Protein AF-A0A970H561-F1 (afdb_monomer_lite)

Foldseek 3Di:
DPPQQWDKDKDFPPFPDKDKDKDQPPVDPDPPRPIDIDIDGDDDDDDDPPDDDDTDMDMDTGHPVVVVVVVVVVHDD

Sequence (77 aa):
MDENHYGIGLYVPDTEILLAGIYMADRSKNSYAPSTSYVAPLRTFELKSFEPFEYSYIIAAGKVDEMRAIFNKHYVT

Secondary structure (DSSP, 8-state):
--TT-EEEEEE-TT--EEEEEEET------TT---EEEEEEE---PPPTT-------EEEEEEHHHHHHHHHHT---

Radius of gyration: 16.02 Å; chains: 1; bounding box: 29×30×45 Å

pLDDT: mean 84.52, std 10.71, range [49.5, 95.62]

Structure (mmCIF, N/CA/C/O backbone):
data_AF-A0A970H561-F1
#
_entry.id   AF-A0A970H561-F1
#
loop_
_atom_site.group_PDB
_atom_site.id
_atom_site.type_symbol
_atom_site.label_atom_id
_atom_site.label_alt_id
_atom_site.label_comp_id
_atom_site.label_asym_id
_atom_site.label_entity_id
_atom_site.label_seq_id
_atom_site.pdbx_PDB_ins_code
_atom_site.Cartn_x
_atom_site.Cartn_y
_atom_site.Cartn_z
_atom_site.occupancy
_atom_site.B_iso_or_equiv
_atom_site.auth_seq_id
_atom_site.auth_comp_id
_atom_site.auth_asym_id
_atom_site.auth_atom_id
_atom_site.pdbx_PDB_model_num
ATOM 1 N N . MET A 1 1 ? 7.320 -2.092 -17.441 1.00 49.50 1 MET A N 1
ATOM 2 C CA . MET A 1 1 ? 8.339 -2.534 -16.473 1.00 49.50 1 MET A CA 1
ATOM 3 C C . MET A 1 1 ? 9.638 -2.720 -17.224 1.00 49.50 1 MET A C 1
ATOM 5 O O . MET A 1 1 ? 9.580 -3.136 -18.374 1.00 49.50 1 MET A O 1
ATOM 9 N N . ASP A 1 2 ? 10.754 -2.341 -16.611 1.00 61.03 2 ASP A N 1
ATOM 10 C CA . ASP A 1 2 ? 12.089 -2.698 -17.098 1.00 61.03 2 ASP A CA 1
ATOM 11 C C . ASP A 1 2 ? 12.292 -4.224 -16.999 1.00 61.03 2 ASP A C 1
ATOM 13 O O . ASP A 1 2 ? 11.670 -4.868 -16.150 1.00 61.03 2 ASP A O 1
ATOM 17 N N . GLU A 1 3 ? 13.146 -4.798 -17.848 1.00 69.06 3 GLU A N 1
ATOM 18 C CA . GLU A 1 3 ? 13.444 -6.241 -17.908 1.00 69.06 3 GLU A CA 1
ATOM 19 C C . GLU A 1 3 ? 14.015 -6.774 -16.585 1.00 69.06 3 GLU A C 1
ATOM 21 O O . GLU A 1 3 ? 13.872 -7.950 -16.255 1.00 69.06 3 GLU A O 1
ATOM 26 N N . ASN A 1 4 ? 14.597 -5.888 -15.776 1.00 71.00 4 ASN A N 1
ATOM 27 C CA . ASN A 1 4 ? 15.141 -6.220 -14.464 1.00 71.00 4 ASN A CA 1
ATOM 28 C C . ASN A 1 4 ? 14.078 -6.356 -13.362 1.00 71.00 4 ASN A C 1
ATOM 30 O O . ASN A 1 4 ? 14.430 -6.697 -12.231 1.00 71.00 4 ASN A O 1
ATOM 34 N N . HIS A 1 5 ? 12.802 -6.067 -13.658 1.00 79.25 5 HIS A N 1
ATOM 35 C CA . HIS A 1 5 ? 11.690 -6.089 -12.697 1.00 79.25 5 HIS A CA 1
ATOM 36 C C . HIS A 1 5 ? 11.972 -5.305 -11.403 1.00 79.25 5 HIS A C 1
ATOM 38 O O . HIS A 1 5 ? 11.497 -5.676 -10.327 1.00 79.25 5 HIS A O 1
ATOM 44 N N . TYR A 1 6 ? 12.760 -4.233 -11.495 1.00 86.44 6 TYR A N 1
ATOM 45 C CA . TYR A 1 6 ? 13.055 -3.366 -10.362 1.00 86.44 6 TYR A CA 1
ATOM 46 C C . TYR A 1 6 ? 11.925 -2.353 -10.164 1.00 86.44 6 TYR A C 1
ATOM 48 O O . TYR A 1 6 ? 11.405 -1.793 -11.134 1.00 86.44 6 TYR A O 1
ATOM 56 N N . GLY A 1 7 ? 11.539 -2.102 -8.918 1.00 87.50 7 GLY A N 1
ATOM 57 C CA . GLY A 1 7 ? 10.485 -1.146 -8.610 1.00 87.50 7 GLY A CA 1
ATOM 58 C C . GLY A 1 7 ? 10.362 -0.840 -7.126 1.00 87.50 7 GLY A C 1
ATOM 59 O O . GLY A 1 7 ? 11.219 -1.212 -6.328 1.00 87.50 7 GLY A O 1
ATOM 60 N N . ILE A 1 8 ? 9.276 -0.147 -6.789 1.00 89.69 8 ILE A N 1
ATOM 61 C CA . ILE A 1 8 ? 8.856 0.144 -5.419 1.00 89.69 8 ILE A CA 1
ATOM 62 C C . ILE A 1 8 ? 7.549 -0.608 -5.173 1.00 89.69 8 ILE A C 1
ATOM 64 O O . ILE A 1 8 ? 6.617 -0.518 -5.974 1.00 89.69 8 ILE A O 1
ATOM 68 N N . GLY A 1 9 ? 7.486 -1.347 -4.073 1.00 90.31 9 GLY A N 1
ATOM 69 C CA . GLY A 1 9 ? 6.300 -2.038 -3.593 1.00 90.31 9 GLY A CA 1
ATOM 70 C C . GLY A 1 9 ? 5.793 -1.420 -2.295 1.00 90.31 9 GLY A C 1
ATOM 71 O O . GLY A 1 9 ? 6.579 -0.965 -1.464 1.00 90.31 9 GLY A O 1
ATOM 72 N N . LEU A 1 10 ? 4.474 -1.444 -2.124 1.00 92.12 10 LEU A N 1
ATOM 73 C CA . LEU A 1 10 ? 3.773 -1.011 -0.922 1.00 92.12 10 LEU A CA 1
ATOM 74 C C . LEU A 1 10 ? 2.938 -2.182 -0.404 1.00 92.12 10 LEU A C 1
ATOM 76 O O . LEU A 1 10 ? 2.137 -2.744 -1.149 1.00 92.12 10 LEU A O 1
ATOM 80 N N . TYR A 1 11 ? 3.112 -2.524 0.866 1.00 91.75 11 TYR A N 1
ATOM 81 C CA . TYR A 1 11 ? 2.289 -3.498 1.570 1.00 91.75 11 TYR A CA 1
ATOM 82 C C . TYR A 1 11 ? 1.599 -2.821 2.750 1.00 91.75 11 TYR A C 1
ATOM 84 O O . TYR A 1 11 ? 2.255 -2.203 3.590 1.00 91.75 11 TYR A O 1
ATOM 92 N N . VAL A 1 12 ? 0.275 -2.945 2.804 1.00 90.94 12 VAL A N 1
ATOM 93 C CA . VAL A 1 12 ? -0.551 -2.486 3.921 1.00 90.94 12 VAL A CA 1
ATOM 94 C C . VAL A 1 12 ? -1.442 -3.653 4.346 1.00 90.94 12 VAL A C 1
ATOM 96 O O . VAL A 1 12 ? -2.227 -4.122 3.518 1.00 90.94 12 VAL A O 1
ATOM 99 N N . PRO A 1 13 ? -1.321 -4.146 5.592 1.00 87.88 13 PRO A N 1
ATOM 100 C CA . PRO A 1 13 ? -2.151 -5.235 6.096 1.00 87.88 13 PRO A CA 1
ATOM 101 C C . PRO A 1 13 ? -3.650 -4.935 5.983 1.00 87.88 13 PRO A C 1
ATOM 103 O O . PRO A 1 13 ? -4.077 -3.780 6.108 1.00 87.88 13 PRO A O 1
ATOM 106 N N . ASP A 1 14 ? -4.436 -5.988 5.755 1.00 85.75 14 ASP A N 1
ATOM 107 C CA . ASP A 1 14 ? -5.908 -5.991 5.682 1.00 85.75 14 ASP A CA 1
ATOM 108 C C . ASP A 1 14 ? -6.503 -4.867 4.813 1.00 85.75 14 ASP A C 1
ATOM 110 O O . ASP A 1 14 ? -7.535 -4.275 5.128 1.00 85.75 14 ASP A O 1
ATOM 114 N N . THR A 1 15 ? -5.815 -4.523 3.724 1.00 87.44 15 THR A N 1
ATOM 115 C CA . THR A 1 15 ? -6.299 -3.559 2.735 1.00 87.44 15 THR A CA 1
ATOM 116 C C . THR A 1 15 ? -6.900 -4.299 1.552 1.00 87.44 15 THR A C 1
ATOM 118 O O . THR A 1 15 ? -6.216 -5.073 0.887 1.00 87.44 15 THR A O 1
ATOM 121 N N . GLU A 1 16 ? -8.164 -4.014 1.251 1.00 83.25 16 GLU A N 1
ATOM 122 C CA . GLU A 1 16 ? -8.877 -4.624 0.122 1.00 83.25 16 GLU A CA 1
ATOM 123 C C . GLU A 1 16 ? -8.786 -3.783 -1.155 1.00 83.25 16 GLU A C 1
ATOM 125 O O . GLU A 1 16 ? -8.832 -4.315 -2.264 1.00 83.25 16 GLU A O 1
ATOM 130 N N . ILE A 1 17 ? -8.652 -2.461 -1.011 1.00 89.38 17 ILE A N 1
ATOM 131 C CA . ILE A 1 17 ? -8.712 -1.518 -2.127 1.00 89.38 17 ILE A CA 1
ATOM 132 C C . ILE A 1 17 ? -7.390 -0.763 -2.226 1.00 89.38 17 ILE A C 1
ATOM 134 O O . ILE A 1 17 ? -6.968 -0.089 -1.290 1.00 89.38 17 ILE A O 1
ATOM 138 N N . LEU A 1 18 ? -6.763 -0.820 -3.400 1.00 88.81 18 LEU A N 1
ATOM 139 C CA . LEU A 1 18 ? -5.611 0.002 -3.757 1.00 88.81 18 LEU A CA 1
ATOM 140 C C . LEU A 1 18 ? -5.989 0.895 -4.939 1.00 88.81 18 LEU A C 1
ATOM 142 O O . LEU A 1 18 ? -6.253 0.402 -6.035 1.00 88.81 18 LEU A O 1
ATOM 146 N N . LEU A 1 19 ? -5.983 2.210 -4.733 1.00 91.06 19 LEU A N 1
ATOM 147 C CA . LEU A 1 19 ? -6.077 3.173 -5.825 1.00 91.06 19 LEU A CA 1
ATOM 148 C C . LEU A 1 19 ? -4.675 3.519 -6.320 1.00 91.06 19 LEU A C 1
ATOM 150 O O . LEU A 1 19 ? -3.770 3.757 -5.524 1.00 91.06 19 LEU A O 1
ATOM 154 N N . ALA A 1 20 ? -4.494 3.577 -7.635 1.00 89.19 20 ALA A N 1
ATOM 155 C CA . ALA A 1 20 ? -3.243 3.992 -8.256 1.00 89.19 20 ALA A CA 1
ATOM 156 C C . ALA A 1 20 ? -3.527 4.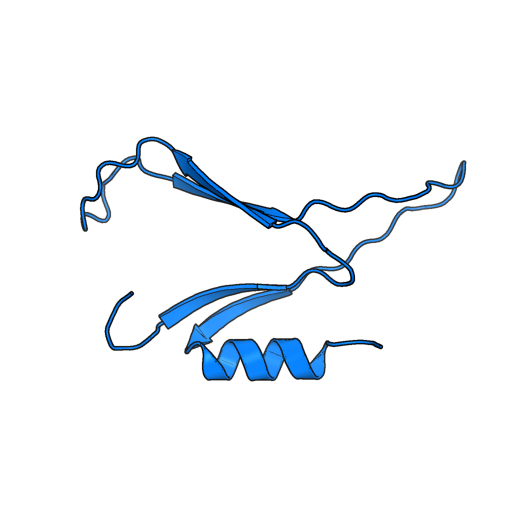952 -9.412 1.00 89.19 20 ALA A C 1
ATOM 158 O O . ALA A 1 20 ? -4.495 4.777 -10.154 1.00 89.19 20 ALA A O 1
ATOM 159 N N . GLY A 1 21 ? -2.682 5.966 -9.569 1.00 85.94 21 GLY A N 1
ATOM 160 C CA . GLY A 1 21 ? -2.843 6.980 -10.602 1.00 85.94 21 GLY A CA 1
ATOM 161 C C . GLY A 1 21 ? -1.539 7.692 -10.923 1.00 85.94 21 GLY A C 1
ATOM 162 O O . GLY A 1 21 ? -0.579 7.652 -10.155 1.00 85.94 21 GLY A O 1
ATOM 163 N N . ILE A 1 22 ? -1.508 8.349 -12.078 1.00 86.81 22 ILE A N 1
ATOM 164 C CA . ILE A 1 22 ? -0.363 9.141 -12.524 1.00 86.81 22 ILE A CA 1
ATOM 165 C C . ILE A 1 22 ? -0.885 10.526 -12.896 1.00 86.81 22 ILE A C 1
ATOM 167 O O . ILE A 1 22 ? -1.670 10.669 -13.835 1.00 86.81 22 ILE A O 1
ATOM 171 N N . TYR A 1 23 ? -0.463 11.544 -12.150 1.00 85.44 23 TYR A N 1
ATOM 172 C CA . TYR A 1 23 ? -0.733 12.934 -12.498 1.00 85.44 23 TYR A CA 1
ATOM 173 C C . TYR A 1 23 ? 0.132 13.329 -13.694 1.00 85.44 23 TYR A C 1
ATOM 175 O O . TYR A 1 23 ? 1.305 12.965 -13.731 1.00 85.44 23 TYR A O 1
ATOM 183 N N . MET A 1 24 ? -0.436 14.058 -14.661 1.00 83.62 24 MET A N 1
ATOM 184 C CA . MET A 1 24 ? 0.267 14.502 -15.876 1.00 83.62 24 MET A CA 1
ATOM 185 C C . MET A 1 24 ? 0.963 13.355 -16.624 1.00 83.62 24 MET A C 1
ATOM 187 O O . MET A 1 24 ? 2.098 13.490 -17.072 1.00 83.62 24 MET A O 1
ATOM 191 N N . ALA A 1 25 ? 0.286 12.207 -16.734 1.00 77.12 25 ALA A N 1
ATOM 192 C CA . ALA A 1 25 ? 0.805 11.038 -17.433 1.00 77.12 25 ALA A CA 1
ATOM 193 C C . ALA A 1 25 ? 1.085 11.364 -18.910 1.00 77.12 25 ALA A C 1
ATOM 195 O O . ALA A 1 25 ? 0.174 11.387 -19.735 1.00 77.12 25 ALA A O 1
ATOM 196 N N . ASP A 1 26 ? 2.350 11.582 -19.251 1.00 75.56 26 ASP A N 1
ATOM 197 C CA . ASP A 1 26 ? 2.791 11.891 -20.615 1.00 75.56 26 ASP A CA 1
ATOM 198 C C . ASP A 1 26 ? 3.274 10.640 -21.374 1.00 75.56 26 ASP A C 1
ATOM 200 O O . ASP A 1 26 ? 3.634 10.715 -22.549 1.00 75.56 26 ASP A O 1
ATOM 204 N N . ARG A 1 27 ? 3.261 9.473 -20.701 1.00 68.12 27 ARG A N 1
ATOM 205 C CA . ARG A 1 27 ? 3.809 8.182 -21.166 1.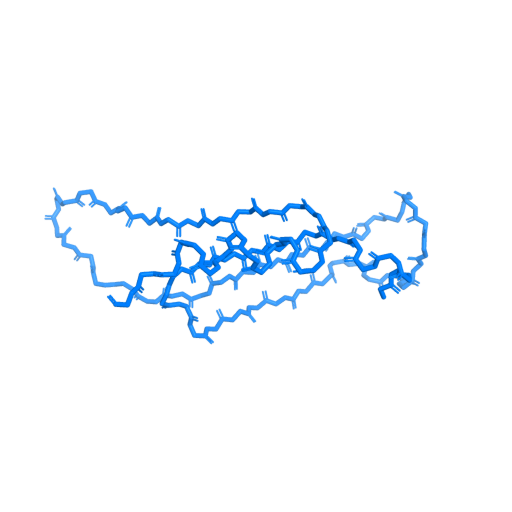00 68.12 27 ARG A CA 1
ATOM 206 C C . ARG A 1 27 ? 5.270 8.275 -21.627 1.00 68.12 27 ARG A C 1
ATOM 208 O O . ARG A 1 27 ? 5.746 7.377 -22.327 1.00 68.12 27 ARG A O 1
ATOM 215 N N . SER A 1 28 ? 5.981 9.336 -21.257 1.00 67.31 28 SER A N 1
ATOM 216 C CA . SER A 1 28 ? 7.378 9.510 -21.604 1.00 67.31 28 SER A CA 1
ATOM 217 C C . SER A 1 28 ? 8.248 8.652 -20.687 1.00 67.31 28 SER A C 1
ATOM 219 O O . SER A 1 28 ? 7.884 8.307 -19.563 1.00 67.31 28 SER A O 1
ATOM 221 N N . LYS A 1 29 ? 9.421 8.265 -21.188 1.00 66.06 29 LYS A N 1
ATOM 222 C CA . LYS A 1 29 ? 10.459 7.598 -20.389 1.00 66.06 29 LYS A CA 1
ATOM 223 C C . LYS A 1 29 ? 11.443 8.610 -19.789 1.00 66.06 29 LYS A C 1
ATOM 225 O O . LYS A 1 29 ? 12.505 8.219 -19.315 1.00 66.06 29 LYS A O 1
ATOM 230 N N . ASN A 1 30 ? 11.131 9.905 -19.868 1.00 68.00 30 ASN A N 1
ATOM 231 C CA . ASN A 1 30 ? 12.040 10.963 -19.458 1.00 68.00 30 ASN A CA 1
ATOM 232 C C . ASN A 1 30 ? 11.973 11.170 -17.947 1.00 68.00 30 ASN A C 1
ATOM 234 O O . ASN A 1 30 ? 10.909 11.404 -17.384 1.00 68.00 30 ASN A O 1
ATOM 238 N N . SER A 1 31 ? 13.136 11.184 -17.301 1.00 60.56 31 SER A N 1
ATOM 239 C CA . SER A 1 31 ? 13.277 11.484 -15.869 1.00 60.56 31 SER A CA 1
ATOM 240 C C . SER A 1 31 ? 12.923 12.930 -15.499 1.00 60.56 31 SER A C 1
ATOM 242 O O . SER A 1 31 ? 12.755 13.230 -14.323 1.00 60.56 31 SER A O 1
ATOM 244 N N . TYR A 1 32 ? 12.808 13.817 -16.493 1.00 63.97 32 TYR A N 1
ATOM 245 C CA . TYR A 1 32 ? 12.393 15.217 -16.346 1.00 63.97 32 TYR A CA 1
ATOM 246 C C . TYR A 1 32 ? 10.880 15.436 -16.513 1.00 63.97 32 TYR A C 1
ATOM 248 O O . TYR A 1 32 ? 10.423 16.580 -16.477 1.00 63.97 32 TYR A O 1
ATOM 256 N N . ALA A 1 33 ? 10.103 14.375 -16.748 1.00 67.50 33 ALA A N 1
ATOM 257 C CA . ALA A 1 33 ? 8.660 14.491 -16.892 1.00 67.50 33 ALA A CA 1
ATOM 258 C C . ALA A 1 33 ? 8.035 15.016 -15.584 1.00 67.50 33 ALA A C 1
ATOM 260 O O . ALA A 1 33 ? 8.365 14.511 -14.511 1.00 67.50 33 ALA A O 1
ATOM 261 N N . PRO A 1 34 ? 7.090 15.975 -15.638 1.00 75.88 34 PRO A N 1
ATOM 262 C CA . PRO A 1 34 ? 6.380 16.469 -14.452 1.00 75.88 34 PRO A CA 1
ATOM 263 C C . PRO A 1 34 ? 5.398 15.432 -13.877 1.00 75.88 34 PRO A C 1
ATOM 265 O O . PRO A 1 34 ? 4.584 15.758 -13.014 1.00 75.88 34 PRO A O 1
ATOM 268 N N . SER A 1 35 ? 5.410 14.205 -14.407 1.00 80.56 35 SER A N 1
ATOM 269 C CA . SER A 1 35 ? 4.490 13.149 -14.032 1.00 80.56 35 SER A CA 1
ATOM 270 C C . SER A 1 35 ? 4.805 12.617 -12.640 1.00 80.56 35 SER A C 1
ATOM 272 O O . SER A 1 35 ? 5.936 12.211 -12.373 1.00 80.56 35 SER A O 1
ATOM 274 N N . THR A 1 36 ? 3.786 12.520 -11.792 1.00 82.69 36 THR A N 1
ATOM 275 C CA . THR A 1 36 ? 3.925 11.964 -10.441 1.00 82.69 36 THR A CA 1
ATOM 276 C C . THR A 1 36 ? 3.026 10.749 -10.295 1.00 82.69 36 THR A C 1
ATOM 278 O O . THR A 1 36 ? 1.825 10.824 -10.559 1.00 82.69 36 THR A O 1
ATOM 281 N N . SER A 1 37 ? 3.608 9.624 -9.879 1.00 83.38 37 SER A N 1
ATOM 282 C CA . SER A 1 37 ? 2.859 8.404 -9.568 1.00 83.38 37 SER A CA 1
ATOM 283 C C . SER A 1 37 ? 2.378 8.436 -8.120 1.00 83.38 37 SER A C 1
ATOM 285 O O . SER A 1 37 ? 3.154 8.743 -7.218 1.00 83.38 37 SER A O 1
ATOM 287 N N . TYR A 1 38 ? 1.115 8.083 -7.903 1.00 86.25 38 TYR A N 1
ATOM 288 C CA . TYR A 1 38 ? 0.491 8.001 -6.588 1.00 86.25 38 TYR A CA 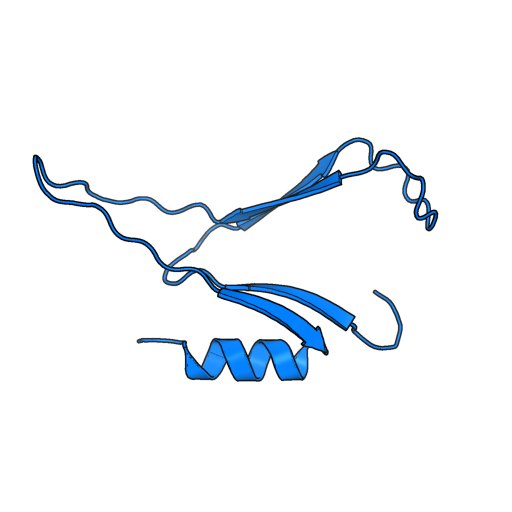1
ATOM 289 C C . TYR A 1 38 ? -0.146 6.632 -6.395 1.00 86.25 38 TYR A C 1
ATOM 291 O O . TYR A 1 38 ? -0.755 6.078 -7.313 1.00 86.25 38 TYR A O 1
ATOM 299 N N . VAL A 1 39 ? -0.037 6.118 -5.174 1.00 89.75 39 VAL A N 1
ATOM 300 C CA . VAL A 1 39 ? -0.735 4.919 -4.714 1.00 89.75 39 VAL A CA 1
ATOM 301 C C . VAL A 1 39 ? -1.394 5.221 -3.372 1.00 89.75 39 VAL A C 1
ATOM 303 O O . VAL A 1 39 ? -0.798 5.882 -2.524 1.00 89.75 39 VAL A O 1
ATOM 306 N N . ALA A 1 40 ? -2.631 4.772 -3.198 1.00 90.19 40 ALA A N 1
ATOM 307 C CA . ALA A 1 40 ? -3.440 5.010 -2.012 1.00 90.19 40 ALA A CA 1
ATOM 308 C C . ALA A 1 40 ? -4.159 3.709 -1.607 1.00 90.19 40 ALA A C 1
ATOM 310 O O . ALA A 1 40 ? -5.177 3.357 -2.210 1.00 90.19 40 ALA A O 1
ATOM 311 N N . PRO A 1 41 ? -3.628 2.969 -0.619 1.00 90.81 41 PRO A N 1
ATOM 312 C CA . PRO A 1 41 ? -4.344 1.870 0.017 1.00 90.81 41 PRO A CA 1
ATOM 313 C C . PRO A 1 41 ? -5.497 2.441 0.850 1.00 90.81 41 PRO A C 1
ATOM 315 O O . PRO A 1 41 ? -5.286 3.314 1.691 1.00 90.81 41 PRO A O 1
ATOM 318 N N . LEU A 1 42 ? -6.719 1.979 0.594 1.00 89.94 42 LEU A N 1
ATOM 319 C CA . LEU A 1 42 ? -7.919 2.426 1.291 1.00 89.94 42 LEU A CA 1
ATOM 320 C C . LEU A 1 42 ? -8.397 1.347 2.256 1.00 89.94 42 LEU A C 1
ATOM 322 O O . LEU A 1 42 ? -8.665 0.212 1.860 1.00 89.94 42 LEU A O 1
ATOM 326 N N . ARG A 1 43 ? -8.544 1.738 3.521 1.00 86.44 43 ARG A N 1
ATOM 327 C CA . ARG A 1 43 ? -9.037 0.884 4.599 1.00 86.44 43 ARG A CA 1
ATOM 328 C C . ARG A 1 43 ? -9.985 1.669 5.497 1.00 86.44 43 ARG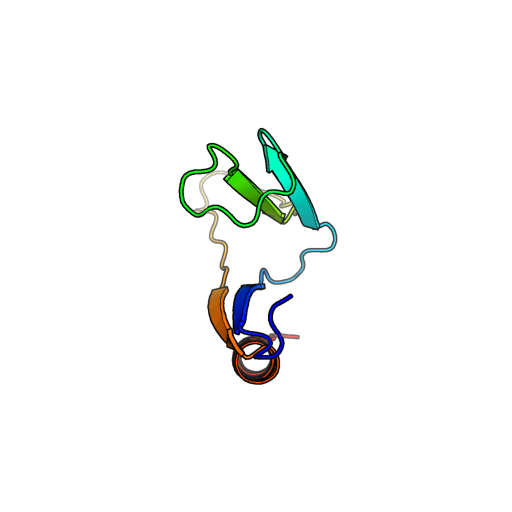 A C 1
ATOM 330 O O . ARG A 1 43 ? -9.784 2.858 5.744 1.00 86.44 43 ARG A O 1
ATOM 337 N N . THR A 1 44 ? -11.018 0.989 5.976 1.00 87.94 44 THR A N 1
ATOM 338 C CA . THR A 1 44 ? -11.958 1.519 6.965 1.00 87.94 44 THR A CA 1
ATOM 339 C C . THR A 1 44 ? -11.556 1.030 8.351 1.00 87.94 44 THR A C 1
ATOM 341 O O . THR A 1 44 ? -11.205 -0.135 8.525 1.00 87.94 44 THR A O 1
ATOM 344 N N . PHE A 1 45 ? -11.612 1.926 9.333 1.00 86.94 45 PHE A N 1
ATOM 345 C CA . PHE A 1 45 ? -11.280 1.635 10.723 1.00 86.94 45 PHE A CA 1
ATOM 346 C C . PHE A 1 45 ? -12.393 2.141 11.638 1.00 86.94 45 PHE A C 1
ATOM 348 O O . PHE A 1 45 ? -12.965 3.204 11.392 1.00 86.94 45 PHE A O 1
ATOM 355 N N . GLU A 1 46 ? -12.670 1.399 12.707 1.00 89.94 46 GLU A N 1
ATOM 356 C CA . GLU A 1 46 ? -13.469 1.888 13.827 1.00 89.94 46 GLU A CA 1
ATOM 357 C C . GLU A 1 46 ? -12.530 2.566 14.828 1.00 89.94 46 GLU A C 1
ATOM 359 O O . GLU A 1 46 ? -11.588 1.949 15.328 1.00 89.94 46 GLU A O 1
ATOM 364 N N . LEU A 1 47 ? -12.756 3.852 15.090 1.00 91.56 47 LEU A N 1
ATOM 365 C CA . LEU A 1 47 ? -11.934 4.625 16.015 1.00 91.56 47 LEU A CA 1
ATOM 366 C C . LEU A 1 47 ? -12.576 4.639 17.398 1.00 91.56 47 LEU A C 1
ATOM 368 O O . LEU A 1 47 ? -13.764 4.933 17.539 1.00 91.56 47 LEU A O 1
ATOM 372 N N . LYS A 1 48 ? -11.769 4.381 18.425 1.00 92.69 48 LYS A N 1
ATOM 373 C CA . LYS A 1 48 ? -12.189 4.503 19.820 1.00 92.69 48 LYS A CA 1
ATOM 374 C C . LYS A 1 48 ? -11.848 5.884 20.358 1.00 92.69 48 LYS A C 1
ATOM 376 O O . LYS A 1 48 ? -10.786 6.440 20.082 1.00 92.69 48 LYS A O 1
ATOM 381 N N . SER A 1 49 ? -12.774 6.446 21.129 1.00 95.31 49 SER A N 1
ATOM 382 C CA . SER A 1 49 ? -12.591 7.773 21.709 1.00 95.31 49 SER A CA 1
ATOM 383 C C . SER A 1 49 ? -11.432 7.768 22.704 1.00 95.31 49 SER A C 1
ATOM 385 O O . SER A 1 49 ? -11.369 6.897 23.568 1.00 95.31 49 SER A O 1
ATOM 387 N N . PHE A 1 50 ? -10.554 8.765 22.596 1.00 94.06 50 PHE A N 1
ATOM 388 C CA . PHE A 1 50 ? -9.376 8.953 23.452 1.00 94.06 50 PHE A CA 1
ATOM 389 C C . PHE A 1 50 ? -8.321 7.834 23.395 1.00 94.06 50 PHE A C 1
ATOM 391 O O . PHE A 1 50 ? -7.431 7.808 24.243 1.00 94.06 50 PHE A O 1
ATOM 398 N N . GLU A 1 51 ? -8.364 6.957 22.388 1.00 95.62 51 GLU A N 1
ATOM 399 C CA . GLU A 1 51 ? -7.315 5.963 22.145 1.00 95.62 51 GLU A CA 1
ATOM 400 C C . GLU A 1 51 ? -6.456 6.358 20.929 1.00 95.62 51 GLU A C 1
ATOM 402 O O . GLU A 1 51 ? -6.991 6.846 19.927 1.00 95.62 51 GLU A O 1
ATOM 407 N N . PRO A 1 52 ? -5.122 6.177 20.988 1.00 93.12 52 PRO A N 1
ATOM 408 C CA . PRO A 1 52 ? -4.266 6.384 19.829 1.00 93.12 52 PRO A CA 1
ATOM 409 C C . PRO A 1 52 ? -4.585 5.354 18.741 1.00 93.12 52 PRO A C 1
ATOM 411 O O . PRO A 1 52 ? -4.733 4.163 19.008 1.00 93.12 52 PRO A O 1
ATOM 414 N N . PHE A 1 53 ? -4.670 5.826 17.499 1.00 91.25 53 PHE A N 1
ATOM 415 C CA . PHE A 1 53 ? -4.824 4.973 16.329 1.00 91.25 53 PHE A CA 1
ATOM 416 C C . PHE A 1 53 ? -3.455 4.694 15.708 1.00 91.25 53 PHE A C 1
ATOM 418 O O . PHE A 1 53 ? -2.771 5.616 15.259 1.00 91.25 53 PHE A O 1
ATOM 425 N N . GLU A 1 54 ? -3.075 3.421 15.661 1.00 90.00 54 GLU A N 1
ATOM 426 C CA . GLU A 1 54 ? -1.835 2.965 15.042 1.00 90.00 54 GLU A CA 1
ATOM 427 C C . GLU A 1 54 ? -2.138 2.188 13.762 1.00 90.00 54 GLU A C 1
ATOM 429 O O . GLU A 1 54 ? -3.060 1.376 13.696 1.00 90.00 54 GLU A O 1
ATOM 434 N N . TYR A 1 55 ? -1.333 2.429 12.732 1.00 87.25 55 TYR A N 1
ATOM 435 C CA . TYR A 1 55 ? -1.377 1.684 11.482 1.00 87.25 55 TYR A CA 1
ATOM 436 C C . TYR A 1 55 ? 0.047 1.420 11.005 1.00 87.25 55 TYR A C 1
ATOM 438 O O . TYR A 1 55 ? 0.978 2.164 11.311 1.00 87.25 55 TYR A O 1
ATOM 446 N N . SER A 1 56 ? 0.216 0.336 10.256 1.00 88.69 56 SER A N 1
ATOM 447 C CA . SER A 1 56 ? 1.514 -0.100 9.750 1.00 88.69 56 SER A CA 1
ATOM 448 C C . SER A 1 56 ? 1.463 -0.266 8.241 1.00 88.69 56 SER A C 1
ATOM 450 O O . SER A 1 56 ? 0.463 -0.708 7.681 1.00 88.69 56 SER A O 1
ATOM 452 N N . TYR A 1 57 ? 2.566 0.074 7.589 1.00 91.31 57 TYR A N 1
ATOM 453 C CA . TYR A 1 57 ? 2.783 -0.162 6.171 1.00 91.31 57 TYR A CA 1
ATOM 454 C C . TYR A 1 57 ? 4.260 -0.472 5.937 1.00 91.31 57 TYR A C 1
ATOM 456 O O . TYR A 1 57 ? 5.121 -0.112 6.740 1.00 91.31 57 TYR A O 1
ATOM 464 N N . ILE A 1 58 ? 4.555 -1.140 4.828 1.00 93.62 58 ILE A N 1
ATOM 465 C CA . ILE A 1 58 ? 5.915 -1.468 4.413 1.00 93.62 58 ILE A CA 1
ATOM 466 C C . ILE A 1 58 ? 6.126 -0.935 3.005 1.00 93.62 58 ILE A C 1
ATOM 468 O O . ILE A 1 58 ? 5.350 -1.236 2.099 1.00 93.62 58 ILE A O 1
ATOM 472 N N . ILE A 1 59 ? 7.201 -0.170 2.824 1.00 93.19 59 ILE A N 1
ATOM 473 C CA . ILE A 1 59 ? 7.713 0.218 1.511 1.00 93.19 59 ILE A CA 1
ATOM 474 C C . ILE A 1 59 ? 9.006 -0.557 1.283 1.00 93.19 59 ILE A C 1
ATOM 476 O O . ILE A 1 59 ? 9.913 -0.510 2.113 1.00 93.19 59 ILE A O 1
ATOM 480 N N . ALA A 1 60 ? 9.092 -1.261 0.161 1.00 94.06 60 ALA A N 1
ATOM 481 C CA . ALA A 1 60 ? 10.303 -1.949 -0.267 1.00 94.06 60 ALA A CA 1
ATOM 482 C C . ALA A 1 60 ? 10.678 -1.498 -1.679 1.00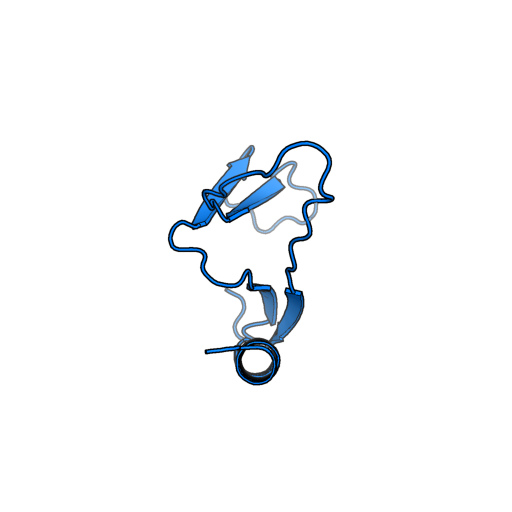 94.06 60 ALA A C 1
ATOM 484 O O . ALA A 1 60 ? 9.801 -1.233 -2.498 1.00 94.06 60 ALA A O 1
ATOM 485 N N . ALA A 1 61 ? 11.974 -1.422 -1.965 1.00 92.81 61 ALA A N 1
ATOM 486 C CA . ALA A 1 61 ? 12.493 -1.193 -3.306 1.00 92.81 61 ALA A CA 1
ATOM 487 C C . ALA A 1 61 ? 13.448 -2.329 -3.661 1.00 92.81 61 ALA A C 1
ATOM 489 O O . ALA A 1 61 ? 14.265 -2.732 -2.833 1.00 92.81 61 ALA A O 1
ATOM 490 N N . GLY A 1 62 ? 13.328 -2.872 -4.865 1.00 93.81 62 GLY A N 1
ATOM 491 C CA . GLY A 1 62 ? 14.069 -4.068 -5.242 1.00 93.81 62 GLY A CA 1
ATOM 492 C C . GLY A 1 62 ? 13.466 -4.773 -6.439 1.00 93.81 62 GLY A C 1
ATOM 493 O O . GLY A 1 62 ? 12.575 -4.248 -7.115 1.00 93.81 62 GLY A O 1
ATOM 494 N N . LYS A 1 63 ? 13.936 -5.996 -6.681 1.00 92.94 63 LYS A N 1
ATOM 495 C CA . LYS A 1 63 ? 13.273 -6.903 -7.618 1.00 92.94 63 LYS A CA 1
ATOM 496 C C . LYS A 1 63 ? 11.956 -7.391 -7.025 1.00 92.94 63 LYS A C 1
ATOM 498 O O . LYS A 1 63 ? 11.822 -7.538 -5.811 1.00 92.94 63 LYS A O 1
ATOM 503 N N . VAL A 1 64 ? 10.990 -7.693 -7.890 1.00 90.12 64 VAL A N 1
ATOM 504 C CA . VAL A 1 64 ? 9.657 -8.175 -7.482 1.00 90.12 64 VAL A CA 1
ATOM 505 C C . VAL A 1 64 ? 9.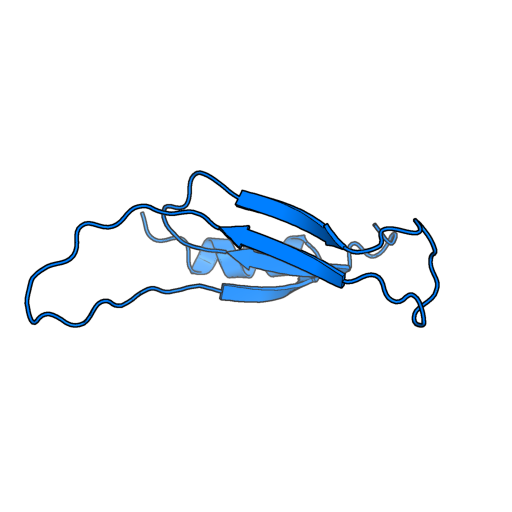727 -9.327 -6.471 1.00 90.12 64 VAL A C 1
ATOM 507 O O . VAL A 1 64 ? 9.007 -9.297 -5.474 1.00 90.12 64 VAL A O 1
ATOM 510 N N . ASP A 1 65 ? 10.605 -10.307 -6.678 1.00 92.12 65 ASP A N 1
ATOM 511 C CA . ASP A 1 65 ? 10.695 -11.477 -5.794 1.00 92.12 65 ASP A CA 1
ATOM 512 C C . ASP A 1 65 ? 11.318 -11.153 -4.429 1.00 92.12 65 ASP A C 1
ATOM 514 O O . ASP A 1 65 ? 10.879 -11.686 -3.411 1.00 92.12 65 ASP A O 1
ATOM 518 N N . GLU A 1 66 ? 12.273 -10.221 -4.380 1.00 93.81 66 GLU A N 1
ATOM 519 C CA . GLU A 1 66 ? 12.855 -9.721 -3.127 1.00 93.81 66 GLU A CA 1
ATOM 520 C C . GLU A 1 66 ? 11.792 -8.984 -2.305 1.00 93.81 66 GLU A C 1
ATOM 522 O O . GLU A 1 66 ? 11.620 -9.248 -1.114 1.00 93.81 66 GLU A O 1
ATOM 527 N N . MET A 1 67 ? 11.020 -8.108 -2.957 1.00 94.19 67 MET A N 1
ATOM 528 C CA . MET A 1 67 ? 9.929 -7.377 -2.309 1.00 94.19 67 MET A CA 1
ATOM 529 C C . MET A 1 67 ? 8.846 -8.331 -1.792 1.00 94.19 67 MET A C 1
ATOM 531 O O . MET A 1 67 ? 8.405 -8.199 -0.654 1.00 94.19 67 MET A O 1
ATOM 535 N N . ARG A 1 68 ? 8.458 -9.341 -2.581 1.00 91.56 68 ARG A N 1
ATOM 536 C CA . ARG A 1 68 ? 7.506 -10.378 -2.148 1.00 91.56 68 ARG A CA 1
ATOM 537 C C . ARG A 1 68 ? 8.015 -11.166 -0.947 1.00 91.56 68 ARG A C 1
ATOM 539 O O . ARG A 1 68 ? 7.240 -11.418 -0.031 1.00 91.56 68 ARG A O 1
ATOM 546 N N . ALA A 1 69 ? 9.295 -11.536 -0.923 1.00 94.25 69 ALA A N 1
ATOM 547 C CA . ALA A 1 69 ? 9.887 -12.235 0.215 1.00 94.25 69 ALA A CA 1
ATOM 548 C C . ALA A 1 69 ? 9.829 -11.387 1.497 1.00 94.25 69 ALA A C 1
ATOM 550 O O . ALA A 1 69 ? 9.489 -11.908 2.561 1.00 94.25 69 ALA A O 1
ATOM 551 N N . ILE A 1 70 ? 10.091 -10.079 1.389 1.00 93.88 70 ILE A N 1
ATOM 552 C CA . ILE A 1 70 ? 9.920 -9.131 2.497 1.00 93.88 70 ILE A CA 1
ATOM 553 C C . ILE A 1 70 ? 8.456 -9.114 2.947 1.00 93.88 70 ILE A C 1
ATOM 555 O O . ILE A 1 70 ? 8.182 -9.339 4.122 1.00 93.88 70 ILE A O 1
ATOM 559 N N . PHE A 1 71 ? 7.504 -8.907 2.036 1.00 92.75 71 PHE A N 1
ATOM 560 C CA . PHE A 1 71 ? 6.086 -8.808 2.400 1.00 92.75 71 PHE A CA 1
ATOM 561 C C . PHE A 1 71 ? 5.555 -10.095 3.035 1.00 92.75 71 PHE A C 1
ATOM 563 O O . PHE A 1 71 ? 4.891 -10.026 4.062 1.00 92.75 71 PHE A O 1
ATOM 570 N N . ASN A 1 72 ? 5.932 -11.264 2.513 1.00 91.25 72 ASN A N 1
ATOM 571 C CA . ASN A 1 72 ? 5.530 -12.560 3.064 1.00 91.25 72 ASN A CA 1
ATOM 572 C C . ASN A 1 72 ? 6.053 -12.792 4.489 1.00 91.25 72 ASN A C 1
ATOM 574 O O . ASN A 1 72 ? 5.363 -13.404 5.296 1.00 91.25 72 ASN A O 1
ATOM 578 N N . LYS A 1 73 ? 7.246 -12.286 4.831 1.00 90.00 73 LYS A N 1
ATOM 579 C CA . LYS A 1 73 ? 7.777 -12.356 6.205 1.00 90.00 73 LYS A CA 1
ATOM 580 C C . LYS A 1 73 ? 6.945 -11.533 7.196 1.00 90.00 73 LYS A C 1
ATOM 582 O O . LYS A 1 73 ? 6.915 -11.850 8.382 1.00 90.00 73 LYS A O 1
ATOM 587 N N . HIS A 1 74 ? 6.314 -10.467 6.716 1.00 83.88 74 HIS A N 1
ATOM 588 C CA . HIS A 1 74 ? 5.523 -9.532 7.513 1.00 83.88 74 HIS A CA 1
ATOM 589 C C . HIS A 1 74 ? 4.009 -9.707 7.312 1.00 83.88 74 HIS A C 1
ATOM 591 O O . HIS A 1 74 ? 3.223 -8.882 7.782 1.00 83.88 74 HIS A O 1
ATOM 597 N N . TYR A 1 75 ? 3.600 -10.776 6.628 1.00 76.25 75 TYR A N 1
ATOM 598 C CA . TYR A 1 75 ? 2.206 -11.158 6.492 1.00 76.25 75 TYR A CA 1
ATOM 599 C C . TYR A 1 75 ? 1.753 -11.806 7.802 1.00 76.25 75 TYR A C 1
ATOM 601 O O . TYR A 1 75 ? 2.195 -12.900 8.151 1.00 76.25 75 TYR A O 1
ATOM 609 N N . VAL A 1 76 ? 0.919 -11.098 8.558 1.00 62.03 76 VAL A N 1
ATOM 610 C CA . VAL A 1 76 ? 0.324 -11.593 9.803 1.00 62.03 76 VAL A CA 1
ATOM 611 C C . VAL A 1 76 ? -1.085 -12.070 9.454 1.00 62.03 76 VAL A C 1
ATOM 613 O O . VAL A 1 76 ? -1.813 -11.342 8.784 1.00 62.03 76 VAL A O 1
ATOM 616 N N . THR A 1 77 ? -1.413 -13.314 9.813 1.00 52.78 77 THR A N 1
ATOM 617 C CA . THR A 1 77 ? -2.745 -13.923 9.621 1.00 52.78 77 THR A CA 1
ATOM 618 C C . THR A 1 77 ? -3.634 -13.639 10.820 1.00 52.78 77 THR A C 1
ATOM 620 O O . THR A 1 77 ? -3.079 -13.614 11.944 1.00 52.78 77 THR A O 1
#